Protein AF-A0A939FH94-F1 (afdb_monomer)

InterPro domains:
  IPR010497 Epoxide hydrolase, N-terminal [PF06441] (1-58)
  IPR029058 Alpha/Beta hydrolase fold [G3DSA:3.40.50.1820] (1-107)
  IPR029058 Alpha/Beta hydrolase fold [SSF53474] (1-91)

Foldseek 3Di:
DVVPPDDPVVLVVLVVVFAWDWDADPNDIAIETEAAAPDPPQAKEKEWEAPPDDPSQCSVPPCCNRYVVVVVHDSVPHDHYYDYDPDDDPPPDDPPDDPDYGYMYID

Nearest PDB structures (foldseek):
  4qa9-assembly1_A  TM=8.994E-01  e=2.290E-08  Streptomyces carzinostaticus subsp. neocarzinostaticus
  5f4z-assembly3_E  TM=9.158E-01  e=5.313E-08  Streptomyces carzinostaticus subsp. neocarzinostaticus
  1qo7-assembly1_A  TM=7.349E-01  e=1.739E-04  Aspergillus niger
  8ckp-assembly1_I  TM=6.844E-01  e=2.979E-01  Haloferax mediterranei
  8ckp-assembly1_A  TM=7.832E-01  e=1.160E+00  Haloferax mediterranei

Structure (mmCIF, N/CA/C/O backbone):
data_AF-A0A939FH94-F1
#
_entry.id   AF-A0A939FH94-F1
#
loop_
_atom_site.group_PDB
_atom_site.id
_atom_site.type_symbol
_atom_site.label_atom_id
_atom_site.label_alt_id
_atom_site.label_comp_id
_atom_site.label_asym_id
_atom_site.label_entity_id
_atom_site.label_seq_id
_atom_site.pdbx_PDB_ins_code
_atom_site.Cartn_x
_atom_site.Cartn_y
_atom_site.Cartn_z
_atom_site.occupancy
_atom_site.B_iso_or_equiv
_atom_site.auth_seq_id
_atom_site.auth_comp_id
_atom_site.auth_asym_id
_atom_site.auth_atom_id
_atom_site.pdbx_PDB_model_num
ATOM 1 N N . TYR A 1 1 ? 15.361 -1.215 -23.518 1.00 93.88 1 TYR A N 1
ATOM 2 C CA . TYR A 1 1 ? 15.030 -1.903 -22.256 1.00 93.88 1 TYR A CA 1
ATOM 3 C C . TYR A 1 1 ? 13.539 -2.235 -22.176 1.00 93.88 1 TYR A C 1
ATOM 5 O O . TYR A 1 1 ? 13.220 -3.393 -22.395 1.00 93.88 1 TYR A O 1
ATOM 13 N N . TRP A 1 2 ? 12.623 -1.267 -22.005 1.00 96.56 2 TRP A N 1
ATOM 14 C CA . TRP A 1 2 ? 11.176 -1.531 -21.833 1.00 96.56 2 TRP A CA 1
ATOM 15 C C . TRP A 1 2 ? 10.551 -2.505 -22.840 1.00 96.56 2 TRP A C 1
ATOM 17 O O . TRP A 1 2 ? 9.927 -3.472 -22.434 1.00 96.56 2 TRP A O 1
ATOM 27 N N . ARG A 1 3 ? 10.772 -2.310 -24.146 1.00 96.25 3 ARG A N 1
ATOM 28 C CA . ARG A 1 3 ? 10.174 -3.169 -25.185 1.00 96.25 3 ARG A CA 1
ATOM 29 C C . ARG A 1 3 ? 10.662 -4.626 -25.172 1.00 96.25 3 ARG A C 1
ATOM 31 O O . ARG A 1 3 ? 9.963 -5.494 -25.677 1.00 96.25 3 ARG A O 1
ATOM 38 N N . HIS A 1 4 ? 11.878 -4.880 -24.688 1.00 97.00 4 HIS A N 1
ATOM 39 C CA . HIS A 1 4 ? 12.591 -6.134 -24.975 1.00 97.00 4 HIS A CA 1
ATOM 40 C C . HIS A 1 4 ? 13.120 -6.871 -23.743 1.00 97.00 4 HIS A C 1
ATOM 42 O O . HIS A 1 4 ? 13.518 -8.020 -23.873 1.00 97.00 4 HIS A O 1
ATOM 48 N N . ALA A 1 5 ? 13.179 -6.220 -22.582 1.00 97.94 5 ALA A N 1
ATOM 49 C CA . ALA A 1 5 ? 13.850 -6.765 -21.403 1.00 97.94 5 ALA A CA 1
ATOM 50 C C . ALA A 1 5 ? 13.096 -6.531 -20.091 1.00 97.94 5 ALA A C 1
ATOM 52 O O . ALA A 1 5 ? 13.393 -7.200 -19.109 1.00 97.94 5 ALA A O 1
ATOM 53 N N . TYR A 1 6 ? 12.160 -5.580 -20.044 1.00 97.25 6 TYR A N 1
ATOM 54 C CA . TYR A 1 6 ? 11.382 -5.359 -18.832 1.00 97.25 6 TYR A CA 1
ATOM 55 C C . TYR A 1 6 ? 10.293 -6.425 -18.712 1.00 97.25 6 TYR A C 1
ATOM 57 O O . TYR A 1 6 ? 9.455 -6.562 -19.604 1.00 97.25 6 TYR A O 1
ATOM 65 N N . ASP A 1 7 ? 10.311 -7.167 -17.609 1.00 97.44 7 ASP A N 1
ATOM 66 C CA . ASP A 1 7 ? 9.315 -8.189 -17.318 1.00 97.44 7 ASP A CA 1
ATOM 67 C C . ASP A 1 7 ? 8.178 -7.601 -16.476 1.00 97.44 7 ASP A C 1
ATOM 69 O O . ASP A 1 7 ? 8.263 -7.480 -15.252 1.00 97.44 7 ASP A O 1
ATOM 73 N N . TRP A 1 8 ? 7.088 -7.244 -17.154 1.00 96.75 8 TRP A N 1
ATOM 74 C CA . TRP A 1 8 ? 5.875 -6.773 -16.493 1.00 96.75 8 TRP A CA 1
ATOM 75 C C . TRP A 1 8 ? 5.260 -7.832 -15.571 1.00 96.75 8 TRP A C 1
ATOM 77 O O . TRP A 1 8 ? 4.746 -7.489 -14.510 1.00 96.75 8 TRP A O 1
ATOM 87 N N . ARG A 1 9 ? 5.320 -9.118 -15.936 1.00 98.00 9 ARG A N 1
ATOM 88 C CA . ARG A 1 9 ? 4.690 -10.185 -15.145 1.00 98.00 9 ARG A CA 1
ATOM 89 C C . ARG A 1 9 ? 5.429 -10.416 -13.837 1.00 98.00 9 ARG A C 1
ATOM 91 O O . ARG A 1 9 ? 4.784 -10.670 -12.824 1.00 98.00 9 ARG A O 1
ATOM 98 N N . ALA A 1 10 ? 6.748 -10.245 -13.824 1.00 96.56 10 ALA A N 1
ATOM 99 C CA . ALA A 1 10 ? 7.517 -10.241 -12.584 1.00 96.56 10 ALA A CA 1
ATOM 100 C C . ALA A 1 10 ? 7.128 -9.066 -11.664 1.00 96.56 10 ALA A C 1
ATOM 102 O O . ALA A 1 10 ? 6.937 -9.263 -10.462 1.00 96.56 10 ALA A O 1
ATOM 103 N N . ALA A 1 11 ? 6.969 -7.857 -12.214 1.00 94.81 11 ALA A N 1
ATOM 104 C CA . ALA A 1 11 ? 6.548 -6.685 -11.440 1.00 94.81 11 ALA A CA 1
ATOM 105 C C . ALA A 1 11 ? 5.117 -6.834 -10.888 1.00 94.81 11 ALA A C 1
ATOM 107 O O . ALA A 1 11 ? 4.873 -6.584 -9.708 1.00 94.81 11 ALA A O 1
ATOM 108 N N . GLU A 1 12 ? 4.190 -7.307 -11.720 1.00 95.62 12 GLU A N 1
ATOM 109 C CA . GLU A 1 12 ? 2.806 -7.606 -11.347 1.00 95.62 12 GLU A CA 1
ATOM 110 C C . GLU A 1 12 ? 2.732 -8.670 -10.244 1.00 95.62 12 GLU A C 1
ATOM 112 O O . GLU A 1 12 ? 2.029 -8.480 -9.253 1.00 95.62 12 GLU A O 1
ATOM 117 N N . ALA A 1 13 ? 3.493 -9.763 -10.365 1.00 96.56 13 ALA A N 1
ATOM 118 C CA . ALA A 1 13 ? 3.543 -10.810 -9.347 1.00 96.56 13 ALA A CA 1
ATOM 119 C C . ALA A 1 13 ? 4.074 -10.286 -8.005 1.00 96.56 13 ALA A C 1
ATOM 121 O O . ALA A 1 13 ? 3.547 -10.650 -6.953 1.00 96.56 13 ALA A O 1
ATOM 122 N N . LYS A 1 14 ? 5.076 -9.395 -8.030 1.00 92.62 14 LYS A N 1
ATOM 123 C CA . LYS A 1 14 ? 5.586 -8.742 -6.817 1.00 92.62 14 LYS A CA 1
ATOM 124 C C . LYS A 1 14 ? 4.496 -7.912 -6.137 1.00 92.62 14 LYS A C 1
ATOM 126 O O . LYS A 1 14 ? 4.311 -8.046 -4.932 1.00 92.62 14 LYS A O 1
ATOM 131 N N . LEU A 1 15 ? 3.751 -7.099 -6.885 1.00 92.69 15 LEU A N 1
ATOM 132 C CA . LEU A 1 15 ? 2.673 -6.275 -6.320 1.00 92.69 15 LEU A CA 1
ATOM 133 C C . LEU A 1 15 ? 1.505 -7.119 -5.797 1.00 92.69 15 LEU A C 1
ATOM 135 O O . LEU A 1 15 ? 0.993 -6.873 -4.708 1.00 92.69 15 LEU A O 1
ATOM 139 N N . ASN A 1 16 ? 1.131 -8.168 -6.527 1.00 95.56 16 ASN A N 1
ATOM 140 C CA . ASN A 1 16 ? 0.057 -9.084 -6.138 1.00 95.56 16 ASN A CA 1
ATOM 141 C C . ASN A 1 16 ? 0.426 -10.025 -4.983 1.00 95.56 16 ASN A C 1
ATOM 143 O O . ASN A 1 16 ? -0.433 -10.770 -4.518 1.00 95.56 16 ASN A O 1
ATOM 147 N N . SER A 1 17 ? 1.666 -9.980 -4.485 1.00 94.31 17 SER A N 1
ATOM 148 C CA . SER A 1 17 ? 2.028 -10.657 -3.236 1.00 94.31 17 SER A CA 1
ATOM 149 C C . SER A 1 17 ? 1.373 -10.015 -2.007 1.00 94.31 17 SER A C 1
ATOM 151 O O . SER A 1 17 ? 1.279 -10.653 -0.958 1.00 94.31 17 SER A O 1
ATOM 153 N N . TRP A 1 18 ? 0.885 -8.776 -2.126 1.00 94.94 18 TRP A N 1
ATOM 154 C CA . TRP A 1 18 ? 0.164 -8.093 -1.058 1.00 94.94 18 TRP A CA 1
ATOM 155 C C . TRP A 1 18 ? -1.345 -8.311 -1.159 1.00 94.94 18 TRP A C 1
ATOM 157 O O . TRP A 1 18 ? -1.898 -8.252 -2.262 1.00 94.94 18 TRP A O 1
ATOM 167 N N . PRO A 1 19 ? -2.046 -8.462 -0.019 1.00 95.56 19 PRO A N 1
ATOM 168 C CA . PRO A 1 19 ? -3.496 -8.346 0.020 1.00 95.56 19 PRO A CA 1
ATOM 169 C C . PRO A 1 19 ? -3.927 -6.939 -0.414 1.00 95.56 19 PRO A C 1
ATOM 171 O O . PRO A 1 19 ? -3.620 -5.947 0.251 1.00 95.56 19 PRO A O 1
ATOM 174 N N . GLN A 1 20 ? -4.635 -6.861 -1.539 1.00 96.38 20 GLN A N 1
ATOM 175 C CA . GLN A 1 20 ? -5.123 -5.618 -2.131 1.00 96.38 20 GLN A CA 1
ATOM 176 C C . GLN A 1 20 ? -6.649 -5.593 -2.144 1.00 96.38 20 GLN A C 1
ATOM 178 O O . GLN A 1 20 ? -7.304 -6.607 -2.388 1.00 96.38 20 GLN A O 1
ATOM 183 N N . PHE A 1 21 ? -7.208 -4.416 -1.896 1.00 96.69 21 PHE A N 1
ATOM 184 C CA . PHE A 1 21 ? -8.633 -4.202 -1.709 1.00 96.69 21 PHE A CA 1
ATOM 185 C C . PHE A 1 21 ? -9.084 -2.944 -2.440 1.00 96.69 21 PHE A C 1
ATOM 187 O O . PHE A 1 21 ? -8.296 -2.041 -2.724 1.00 96.69 21 PHE A O 1
ATOM 194 N N . THR A 1 22 ? -10.384 -2.877 -2.697 1.00 96.94 22 THR A N 1
ATOM 195 C CA . THR A 1 22 ? -11.054 -1.673 -3.177 1.00 96.94 22 THR A CA 1
ATOM 196 C C . THR A 1 22 ? -12.267 -1.386 -2.312 1.00 96.94 22 THR A C 1
ATOM 198 O O . THR A 1 22 ? -12.966 -2.316 -1.906 1.00 96.94 22 THR A O 1
ATOM 201 N N . THR A 1 23 ? -12.545 -0.117 -2.046 1.00 95.69 23 THR A N 1
ATOM 202 C CA . THR A 1 23 ? -13.762 0.309 -1.348 1.00 95.69 23 THR A CA 1
ATOM 203 C C . THR A 1 23 ? -14.223 1.669 -1.849 1.00 95.69 23 THR A C 1
ATOM 205 O O . THR A 1 23 ? -13.428 2.438 -2.385 1.00 95.69 23 THR A O 1
ATOM 208 N N . THR A 1 24 ? -15.496 1.992 -1.649 1.00 96.38 24 THR A N 1
ATOM 209 C CA . THR A 1 24 ? -16.043 3.307 -1.987 1.00 96.38 24 THR A CA 1
ATOM 210 C C . THR A 1 24 ? -16.213 4.145 -0.726 1.00 96.38 24 THR A C 1
ATOM 212 O O . TH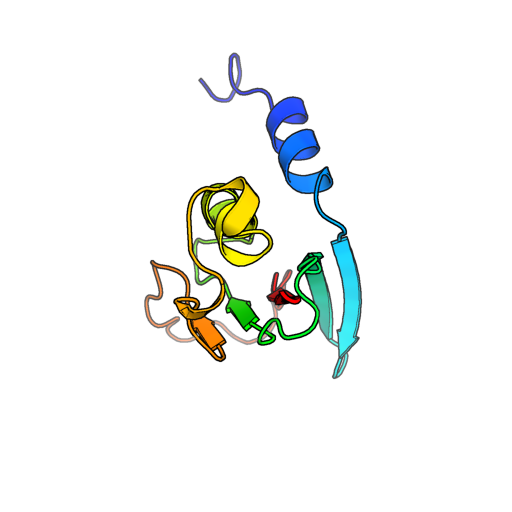R A 1 24 ? -16.932 3.744 0.186 1.00 96.38 24 THR A O 1
ATOM 215 N N . ILE A 1 25 ? -15.567 5.312 -0.681 1.00 92.50 25 ILE A N 1
ATOM 216 C CA . ILE A 1 25 ? -15.690 6.299 0.404 1.00 92.50 25 ILE A CA 1
ATOM 217 C C . ILE A 1 25 ? -15.999 7.648 -0.239 1.00 92.50 25 ILE A C 1
ATOM 219 O O . ILE A 1 25 ? -15.311 8.053 -1.172 1.00 92.50 25 ILE A O 1
ATOM 223 N N . ASP A 1 26 ? -17.056 8.314 0.225 1.00 94.94 26 ASP A N 1
ATOM 224 C CA . ASP A 1 26 ? -17.516 9.610 -0.295 1.00 94.94 26 ASP A CA 1
ATOM 225 C C . ASP A 1 26 ? -17.698 9.640 -1.827 1.00 94.94 26 ASP A C 1
ATOM 227 O O . ASP A 1 26 ? -17.441 10.636 -2.495 1.00 94.94 26 ASP A O 1
ATOM 231 N N . GLY A 1 27 ? -18.127 8.511 -2.403 1.00 93.25 27 GLY A N 1
ATOM 232 C CA . GLY A 1 27 ? -18.325 8.350 -3.848 1.00 93.25 27 GLY A CA 1
ATOM 233 C C . GLY A 1 27 ? -17.047 8.097 -4.657 1.00 93.25 27 GLY A C 1
ATOM 234 O O . GLY A 1 27 ? -17.145 7.770 -5.837 1.00 93.25 27 GLY A O 1
ATOM 235 N N . ALA A 1 28 ? -15.863 8.171 -4.044 1.00 93.19 28 ALA A N 1
ATOM 236 C CA . ALA A 1 28 ? -14.597 7.823 -4.681 1.00 93.19 28 ALA A CA 1
ATOM 237 C C . ALA A 1 28 ? -14.271 6.336 -4.485 1.00 93.19 28 ALA A C 1
ATOM 239 O O . ALA A 1 28 ? -14.472 5.788 -3.401 1.00 93.19 28 ALA A O 1
ATOM 240 N N . ASN A 1 29 ? -13.727 5.684 -5.516 1.00 93.56 29 ASN A N 1
ATOM 241 C CA . ASN A 1 29 ? -13.187 4.331 -5.398 1.00 93.56 29 ASN A CA 1
ATOM 242 C C . ASN A 1 29 ? -11.725 4.392 -4.935 1.00 93.56 29 ASN A C 1
ATOM 244 O O . ASN A 1 29 ? -10.869 4.933 -5.634 1.00 93.56 29 ASN A O 1
ATOM 248 N N . LEU A 1 30 ? -11.441 3.836 -3.763 1.00 92.00 30 LEU A N 1
ATOM 249 C CA . LEU A 1 30 ? -10.105 3.764 -3.189 1.00 92.00 30 LEU A CA 1
ATOM 250 C C . LEU A 1 30 ? -9.570 2.348 -3.346 1.00 92.00 30 LEU A C 1
ATOM 252 O O . LEU A 1 30 ? -10.179 1.397 -2.861 1.00 92.00 30 LEU A O 1
ATOM 256 N N . HIS A 1 31 ? -8.401 2.232 -3.965 1.00 95.31 31 HIS A N 1
ATOM 257 C CA . HIS A 1 31 ? -7.587 1.021 -3.961 1.00 95.31 31 HIS A CA 1
ATOM 258 C C . HIS A 1 31 ? -6.554 1.114 -2.840 1.00 95.31 31 HIS A C 1
ATOM 260 O O . HIS A 1 31 ? -6.006 2.182 -2.596 1.00 95.31 31 HIS A O 1
ATOM 266 N N . PHE A 1 32 ? -6.301 0.028 -2.120 1.00 95.06 32 PHE A N 1
ATOM 267 C CA . PHE A 1 32 ? -5.312 0.021 -1.046 1.00 95.06 32 PHE A CA 1
ATOM 268 C C . PHE A 1 32 ? -4.754 -1.382 -0.819 1.00 95.06 32 PHE A C 1
ATOM 270 O O . PHE A 1 32 ? -5.427 -2.379 -1.084 1.00 95.06 32 PHE A O 1
ATOM 277 N N . ALA A 1 33 ? -3.532 -1.457 -0.296 1.00 95.62 33 ALA A N 1
ATOM 278 C CA . ALA A 1 33 ? -2.971 -2.697 0.229 1.00 95.62 33 ALA A CA 1
ATOM 279 C C . ALA A 1 33 ? -3.047 -2.676 1.760 1.00 95.62 33 ALA A C 1
ATOM 281 O O . ALA A 1 33 ? -2.786 -1.648 2.385 1.00 95.62 33 ALA A O 1
ATOM 282 N N . HIS A 1 34 ? -3.422 -3.793 2.376 1.00 94.75 34 HIS A N 1
ATOM 283 C CA . HIS A 1 34 ? -3.465 -3.913 3.835 1.00 94.75 34 HIS A CA 1
ATOM 284 C C . HIS A 1 34 ? -2.667 -5.140 4.257 1.00 94.75 34 HIS A C 1
ATOM 286 O O . HIS A 1 34 ? -3.073 -6.274 3.995 1.00 94.75 34 HIS A O 1
ATOM 292 N N . ILE A 1 35 ? -1.517 -4.899 4.882 1.00 94.81 35 ILE A N 1
ATOM 293 C CA . ILE A 1 35 ? -0.566 -5.938 5.269 1.00 94.81 35 ILE A CA 1
ATOM 294 C C . ILE A 1 35 ? -0.505 -5.966 6.788 1.00 94.81 35 ILE A C 1
ATOM 296 O O . ILE A 1 35 ? -0.003 -5.042 7.406 1.00 94.81 35 ILE A O 1
ATOM 300 N N . ARG A 1 36 ? -1.019 -7.039 7.389 1.00 93.19 36 ARG A N 1
ATOM 301 C CA . ARG A 1 36 ? -1.086 -7.176 8.844 1.00 93.19 36 ARG A CA 1
ATOM 302 C C . ARG A 1 36 ? 0.272 -7.568 9.413 1.00 93.19 36 ARG A C 1
ATOM 304 O O . ARG A 1 36 ? 0.834 -8.579 8.996 1.00 93.19 36 ARG A O 1
ATOM 311 N N . SER A 1 37 ? 0.728 -6.837 10.424 1.00 92.56 37 SER A N 1
ATOM 312 C CA . SER A 1 37 ? 1.834 -7.295 11.265 1.00 92.56 37 SER A CA 1
ATOM 313 C C . SER A 1 37 ? 1.450 -8.555 12.062 1.00 92.56 37 SER A C 1
ATOM 315 O O . SER A 1 37 ? 0.305 -8.653 12.525 1.00 92.56 37 SER A O 1
ATOM 317 N N . PRO A 1 38 ? 2.377 -9.513 12.264 1.00 92.12 38 PRO A N 1
ATOM 318 C CA . PRO A 1 38 ? 2.187 -10.608 13.211 1.00 92.12 38 PRO A CA 1
ATOM 319 C C . PRO A 1 38 ? 2.298 -10.156 14.680 1.00 92.12 38 PRO A C 1
ATOM 321 O O . PRO A 1 38 ? 1.917 -10.912 15.574 1.00 92.12 38 PRO A O 1
ATOM 324 N N . GLU A 1 39 ? 2.800 -8.945 14.949 1.00 89.19 39 GLU A N 1
ATOM 325 C CA . GLU A 1 39 ? 2.967 -8.415 16.304 1.00 89.19 39 GLU A CA 1
ATOM 326 C C . GLU A 1 39 ? 1.610 -7.955 16.884 1.00 89.19 39 GLU A C 1
ATOM 328 O O . GLU A 1 39 ? 0.977 -7.049 16.335 1.00 89.19 39 GLU A O 1
ATOM 333 N N . PRO A 1 40 ? 1.140 -8.508 18.023 1.00 87.31 40 PRO A N 1
ATOM 334 C CA . PRO A 1 40 ? -0.187 -8.195 18.573 1.00 87.31 40 PRO A CA 1
ATOM 335 C C . PRO A 1 40 ? -0.397 -6.726 18.969 1.00 87.31 40 PRO A C 1
ATOM 337 O O . PRO A 1 40 ? -1.535 -6.271 19.061 1.00 87.31 40 PRO A O 1
ATOM 340 N N . GLY A 1 41 ? 0.694 -6.007 19.242 1.00 85.88 41 GLY A N 1
ATOM 341 C CA . GLY A 1 41 ? 0.702 -4.597 19.632 1.00 85.88 41 GLY A CA 1
ATOM 342 C C . GLY A 1 41 ? 1.175 -3.651 18.531 1.00 85.88 41 GLY A C 1
ATOM 343 O O . GLY A 1 41 ? 1.554 -2.526 18.849 1.00 85.88 41 GLY A O 1
ATOM 344 N N . ALA A 1 42 ? 1.212 -4.099 17.270 1.00 88.75 42 ALA A N 1
ATOM 345 C CA . ALA A 1 42 ? 1.654 -3.263 16.160 1.00 88.75 42 ALA A CA 1
ATOM 346 C C . ALA A 1 42 ? 0.820 -1.978 16.060 1.00 88.75 42 ALA A C 1
ATOM 348 O O . ALA A 1 42 ? -0.414 -2.009 16.096 1.00 88.75 42 ALA A O 1
ATOM 349 N N . THR A 1 43 ? 1.507 -0.844 15.922 1.00 88.44 43 THR A N 1
ATOM 350 C CA . THR A 1 43 ? 0.862 0.454 15.717 1.00 88.44 43 THR A CA 1
ATOM 351 C C . THR A 1 43 ? 0.358 0.546 14.276 1.00 88.44 43 THR A C 1
ATOM 353 O O . THR A 1 43 ? 1.174 0.412 13.364 1.00 88.44 43 THR A O 1
ATOM 356 N N . PRO A 1 44 ? -0.939 0.822 14.039 1.00 89.25 44 PRO A N 1
ATOM 357 C CA . PRO A 1 44 ? -1.440 1.011 12.685 1.00 89.25 44 PRO A CA 1
ATOM 358 C C . PRO A 1 44 ? -0.766 2.202 11.998 1.00 89.25 44 PRO A C 1
ATOM 360 O O . PRO A 1 44 ? -0.698 3.295 12.571 1.00 89.25 44 PRO A O 1
ATOM 363 N N . LEU A 1 45 ? -0.312 2.000 10.763 1.00 88.69 45 LEU A N 1
ATOM 364 C CA . LEU A 1 45 ? 0.365 3.017 9.954 1.00 88.69 45 L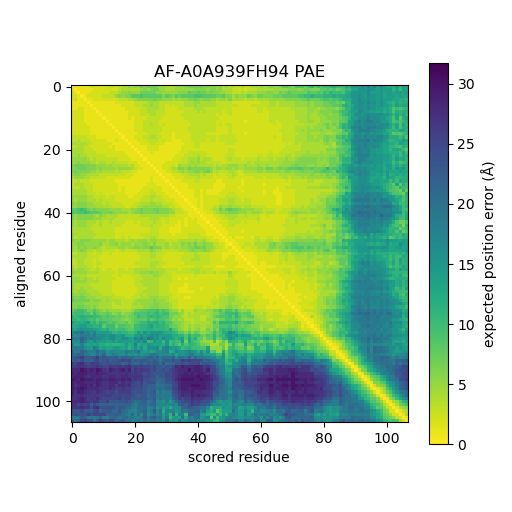EU A CA 1
ATOM 365 C C . LEU A 1 45 ? -0.370 3.189 8.629 1.00 88.69 45 LEU A C 1
ATOM 367 O O . LEU A 1 45 ? -0.627 2.205 7.942 1.00 88.69 45 LEU A O 1
ATOM 371 N N . ILE A 1 46 ? -0.670 4.433 8.248 1.00 90.00 46 ILE A N 1
ATOM 372 C CA . ILE A 1 46 ? -1.156 4.746 6.898 1.00 90.00 46 ILE A CA 1
ATOM 373 C C . ILE A 1 46 ? -0.011 5.360 6.101 1.00 90.00 46 ILE A C 1
ATOM 375 O O . ILE A 1 46 ? 0.607 6.323 6.553 1.00 90.00 46 ILE A O 1
ATOM 379 N N . MET A 1 47 ? 0.237 4.844 4.898 1.00 89.44 47 MET A N 1
ATOM 380 C CA . MET A 1 47 ? 1.188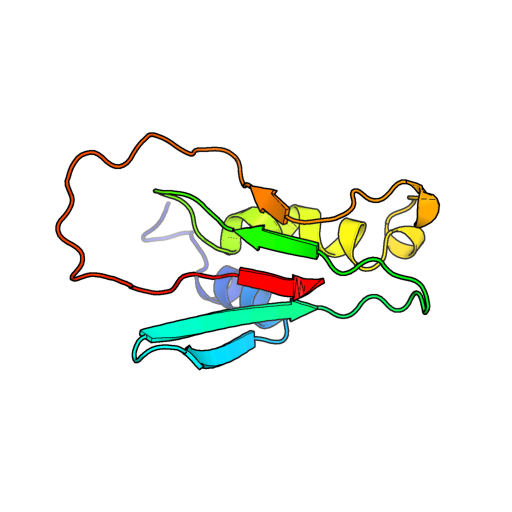 5.423 3.950 1.00 89.44 47 MET A CA 1
ATOM 381 C C . MET A 1 47 ? 0.480 5.918 2.693 1.00 89.44 47 MET A C 1
ATOM 383 O O . MET A 1 47 ? -0.394 5.234 2.156 1.00 89.44 47 MET A O 1
ATOM 387 N N . THR A 1 48 ? 0.866 7.106 2.225 1.00 90.00 48 THR A N 1
ATOM 388 C CA . THR A 1 48 ? 0.356 7.709 0.983 1.00 90.00 48 THR A CA 1
ATOM 389 C C . THR A 1 48 ? 1.506 8.047 0.049 1.00 90.00 48 THR A C 1
ATOM 391 O O . THR A 1 48 ? 2.482 8.666 0.482 1.00 90.00 48 THR A O 1
ATOM 394 N N . HIS A 1 49 ? 1.378 7.684 -1.225 1.00 87.50 49 HIS A N 1
ATOM 395 C CA . HIS A 1 49 ? 2.292 8.146 -2.268 1.00 87.50 49 HIS A CA 1
ATOM 396 C C . HIS A 1 49 ? 1.927 9.568 -2.716 1.00 87.50 49 HIS A C 1
ATOM 398 O O . HIS A 1 49 ? 0.791 10.018 -2.536 1.00 87.50 49 HIS A O 1
ATOM 404 N N . GLY A 1 50 ? 2.902 10.264 -3.295 1.00 84.94 50 GLY A N 1
ATOM 405 C CA . GLY A 1 50 ? 2.704 11.552 -3.954 1.00 84.94 50 GLY A CA 1
ATOM 406 C C . GLY A 1 50 ? 2.544 11.399 -5.466 1.00 84.94 50 GLY A C 1
ATOM 407 O O . GLY A 1 50 ? 2.370 10.296 -5.986 1.00 84.94 50 GLY A O 1
ATOM 408 N N . TRP A 1 51 ? 2.653 12.519 -6.179 1.00 86.12 51 TRP A N 1
ATOM 409 C CA . TRP A 1 51 ? 2.867 12.541 -7.625 1.00 86.12 51 TRP A CA 1
ATOM 410 C C . TRP A 1 51 ? 4.360 12.766 -7.910 1.00 86.12 51 TRP A C 1
ATOM 412 O O . TRP A 1 51 ? 4.959 13.595 -7.226 1.00 86.12 51 TRP A O 1
ATOM 422 N N . PRO A 1 52 ? 4.975 12.094 -8.901 1.00 89.62 52 PRO A N 1
ATOM 423 C CA . PRO A 1 52 ? 4.419 11.125 -9.857 1.00 89.62 52 PRO A CA 1
ATOM 424 C C . PRO A 1 52 ? 4.495 9.661 -9.365 1.00 89.62 52 PRO A C 1
ATOM 426 O O . PRO A 1 52 ? 4.783 8.755 -10.147 1.00 89.62 52 PRO A O 1
ATOM 429 N N . GLY A 1 53 ? 4.291 9.436 -8.065 1.00 88.81 53 GLY A N 1
ATOM 430 C CA . GLY A 1 53 ? 4.475 8.147 -7.403 1.00 88.81 53 GLY A CA 1
ATOM 431 C C . GLY A 1 53 ? 3.257 7.222 -7.408 1.00 88.81 53 GLY A C 1
ATOM 432 O O . GLY A 1 53 ? 2.185 7.545 -7.922 1.00 88.81 53 GLY A O 1
ATOM 433 N N . SER A 1 54 ? 3.435 6.036 -6.821 1.00 89.88 54 SER A N 1
ATOM 434 C CA . SER A 1 54 ? 2.388 5.015 -6.647 1.00 89.88 54 SER A CA 1
ATOM 435 C C . SER A 1 54 ? 2.749 4.052 -5.510 1.00 89.88 54 SER A C 1
ATOM 437 O O . SER A 1 54 ? 3.864 4.083 -4.994 1.00 89.88 54 SER A O 1
ATOM 439 N N . ILE A 1 55 ? 1.856 3.117 -5.165 1.00 90.62 55 ILE A N 1
ATOM 440 C CA . ILE A 1 55 ? 2.120 2.097 -4.125 1.00 90.62 55 ILE A CA 1
ATOM 441 C C . ILE A 1 55 ? 3.373 1.250 -4.365 1.00 90.62 55 ILE A C 1
ATOM 443 O O . ILE A 1 55 ? 3.892 0.637 -3.435 1.00 90.62 55 ILE A O 1
ATOM 447 N N . VAL A 1 56 ? 3.856 1.206 -5.609 1.00 91.69 56 VAL A N 1
ATOM 448 C CA . VAL A 1 56 ? 5.056 0.462 -6.000 1.00 91.69 56 VAL A CA 1
ATOM 449 C C . VAL A 1 56 ? 6.286 0.955 -5.232 1.00 91.69 56 VAL A C 1
ATOM 451 O O . VAL A 1 56 ? 7.178 0.163 -4.933 1.00 91.69 56 VAL A O 1
ATOM 454 N N . GLU A 1 57 ? 6.311 2.233 -4.854 1.00 90.69 57 GLU A N 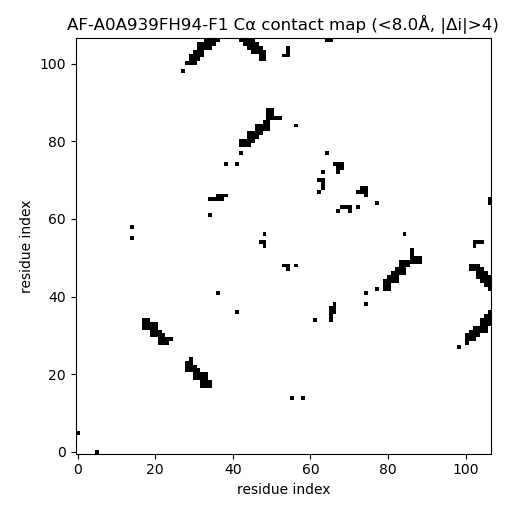1
ATOM 455 C CA . GLU A 1 57 ? 7.402 2.857 -4.096 1.00 90.69 57 GLU A CA 1
ATOM 456 C C . GLU A 1 57 ? 7.596 2.223 -2.715 1.00 90.69 57 GLU A C 1
ATOM 458 O O . GLU A 1 57 ? 8.701 2.222 -2.177 1.00 90.69 57 GLU A O 1
ATOM 463 N N . PHE A 1 58 ? 6.547 1.620 -2.151 1.00 91.06 58 PHE A N 1
ATOM 464 C CA . PHE A 1 58 ? 6.609 1.012 -0.824 1.00 91.06 58 PHE A CA 1
ATOM 465 C C . PHE A 1 58 ? 7.153 -0.419 -0.835 1.00 91.06 58 PHE A C 1
ATOM 467 O O . PHE A 1 58 ? 7.268 -1.050 0.219 1.00 91.06 58 PHE A O 1
ATOM 474 N N . ALA A 1 59 ? 7.525 -0.945 -2.008 1.00 90.25 59 ALA A N 1
ATOM 475 C CA . ALA A 1 59 ? 7.837 -2.359 -2.160 1.00 90.25 59 ALA A CA 1
ATOM 476 C C . ALA A 1 59 ? 9.069 -2.851 -1.402 1.00 90.25 59 ALA A C 1
ATOM 478 O O . ALA A 1 59 ? 9.219 -4.056 -1.202 1.00 90.25 59 ALA A O 1
ATOM 479 N N . GLU A 1 60 ? 9.940 -1.937 -0.991 1.00 87.75 60 GLU A N 1
ATOM 480 C CA . GLU A 1 60 ? 11.145 -2.250 -0.223 1.00 87.75 60 GLU A CA 1
ATOM 481 C C . GLU A 1 60 ? 10.964 -2.022 1.283 1.00 87.75 60 GLU A C 1
ATOM 483 O O . GLU A 1 60 ? 11.723 -2.574 2.074 1.00 87.75 60 GLU A O 1
ATOM 488 N N . VAL A 1 61 ? 9.941 -1.263 1.695 1.00 90.88 61 VAL A N 1
ATOM 489 C CA . VAL A 1 61 ? 9.742 -0.863 3.100 1.00 90.88 61 VAL A CA 1
ATOM 490 C C . VAL A 1 61 ? 8.596 -1.604 3.787 1.00 90.88 61 VAL A C 1
ATOM 492 O O . VAL A 1 61 ? 8.630 -1.756 5.004 1.00 90.88 61 VAL A O 1
ATOM 495 N N . VAL A 1 62 ? 7.614 -2.127 3.039 1.00 91.62 62 VAL A N 1
ATOM 496 C CA . VAL A 1 62 ? 6.463 -2.859 3.612 1.00 91.62 62 VAL A CA 1
ATOM 497 C C . VAL A 1 62 ? 6.898 -4.044 4.478 1.00 91.62 62 VAL A C 1
ATOM 499 O O . VAL A 1 62 ? 6.371 -4.209 5.573 1.00 91.62 62 VAL A O 1
ATOM 502 N N . GLY A 1 63 ? 7.865 -4.851 4.027 1.00 91.75 63 GLY A N 1
ATOM 503 C CA . GLY A 1 63 ? 8.348 -6.014 4.785 1.00 91.75 63 GLY A CA 1
ATOM 504 C C . GLY A 1 63 ? 8.902 -5.621 6.160 1.00 91.75 63 GLY A C 1
ATOM 505 O O . GLY A 1 63 ? 8.312 -5.998 7.169 1.00 91.75 63 GLY A O 1
ATOM 506 N N . PRO A 1 64 ? 9.961 -4.793 6.226 1.00 92.06 64 PRO A N 1
ATOM 507 C CA . PRO A 1 64 ? 10.531 -4.341 7.496 1.00 92.06 64 PRO A CA 1
ATOM 508 C C . PRO A 1 64 ? 9.556 -3.604 8.423 1.00 92.06 64 PRO A C 1
ATOM 510 O O . PRO A 1 64 ? 9.690 -3.706 9.638 1.00 92.06 64 PRO A O 1
ATOM 513 N N . LEU A 1 65 ? 8.579 -2.868 7.882 1.00 91.62 65 LEU A N 1
ATOM 514 C CA . LEU A 1 65 ? 7.585 -2.163 8.700 1.00 91.62 65 LEU A CA 1
ATOM 515 C C . LEU A 1 65 ? 6.523 -3.100 9.289 1.00 91.62 65 LEU A C 1
ATOM 517 O O . LEU A 1 65 ? 6.008 -2.832 10.370 1.00 91.62 65 LEU A O 1
ATOM 521 N N . THR A 1 66 ? 6.178 -4.179 8.587 1.00 92.25 66 THR A N 1
ATOM 522 C CA . THR A 1 66 ? 5.115 -5.106 9.013 1.00 92.25 66 THR A CA 1
ATOM 523 C C . THR A 1 66 ? 5.660 -6.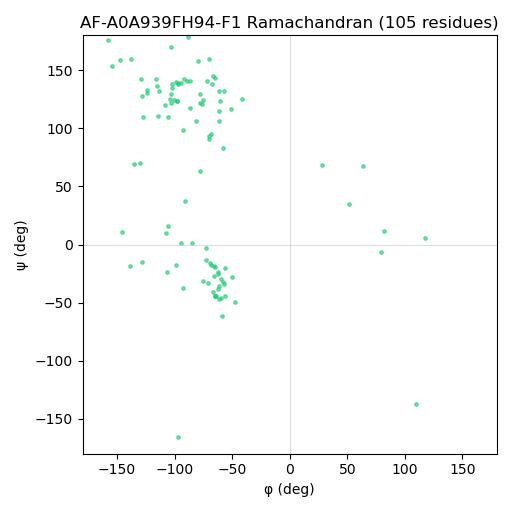266 9.839 1.00 92.25 66 THR A C 1
ATOM 525 O O . THR A 1 66 ? 5.035 -6.641 10.828 1.00 92.25 66 THR A O 1
ATOM 528 N N . ASP A 1 67 ? 6.839 -6.789 9.498 1.00 92.62 67 ASP A N 1
ATOM 529 C CA . ASP A 1 67 ? 7.537 -7.858 10.221 1.00 92.62 67 ASP A CA 1
ATOM 530 C C . ASP A 1 67 ? 9.007 -7.477 10.488 1.00 92.62 67 ASP A C 1
ATOM 532 O O . ASP A 1 67 ? 9.940 -8.034 9.899 1.00 92.62 67 ASP A O 1
ATOM 536 N N . PRO A 1 68 ? 9.255 -6.501 11.378 1.00 91.06 68 PRO A N 1
ATOM 537 C CA . PRO A 1 68 ? 10.610 -6.041 11.669 1.00 91.06 68 PRO A CA 1
ATOM 538 C C . PRO A 1 68 ? 11.514 -7.179 12.152 1.00 91.06 68 PRO A C 1
ATOM 540 O O . PRO A 1 68 ? 12.682 -7.210 11.776 1.00 91.06 68 PRO A O 1
ATOM 543 N N . ARG A 1 69 ? 10.995 -8.168 12.896 1.00 91.25 69 ARG A N 1
ATOM 544 C CA . ARG A 1 69 ? 11.803 -9.292 13.402 1.00 91.25 69 ARG A CA 1
ATOM 545 C C . ARG A 1 69 ? 12.342 -10.173 12.281 1.00 91.25 69 ARG A C 1
ATOM 547 O O . ARG A 1 69 ? 13.526 -10.512 12.312 1.00 91.25 69 ARG A O 1
ATOM 554 N N . ALA A 1 70 ? 11.524 -10.514 11.282 1.00 92.94 70 ALA A N 1
ATOM 555 C CA . ALA A 1 70 ? 11.988 -11.268 10.112 1.00 92.94 70 ALA A CA 1
ATOM 556 C C . ALA A 1 70 ? 13.011 -10.488 9.266 1.00 92.94 70 ALA A C 1
ATOM 558 O O . ALA A 1 70 ? 13.777 -11.083 8.506 1.00 92.94 70 ALA A O 1
ATOM 559 N N . HIS A 1 71 ? 13.052 -9.165 9.434 1.00 91.06 71 HIS A N 1
ATOM 560 C CA . HIS A 1 71 ? 13.945 -8.248 8.735 1.00 91.06 71 HIS A CA 1
ATOM 561 C C . HIS A 1 71 ? 15.079 -7.677 9.615 1.00 91.06 71 HIS A C 1
ATOM 563 O O . HIS A 1 71 ? 15.810 -6.796 9.166 1.00 91.06 71 HIS A O 1
ATOM 569 N N . GLY A 1 72 ? 15.278 -8.203 10.832 1.00 90.44 72 GLY A N 1
ATOM 570 C CA . GLY A 1 72 ? 16.399 -7.855 11.717 1.00 90.44 72 GLY A CA 1
ATOM 571 C C . GLY A 1 72 ? 16.244 -6.569 12.543 1.00 90.44 72 GLY A C 1
ATOM 572 O O . GLY A 1 72 ? 17.230 -6.117 13.120 1.00 90.44 72 GLY A O 1
ATOM 573 N N . GLY A 1 73 ? 15.045 -5.986 12.602 1.00 88.00 73 GLY A N 1
ATOM 574 C CA . GLY A 1 73 ? 14.706 -4.813 13.415 1.00 88.00 73 GLY A CA 1
ATOM 575 C C . GLY A 1 73 ? 13.918 -5.140 14.691 1.00 88.00 73 GLY A C 1
ATOM 576 O O . GLY A 1 73 ? 13.431 -6.261 14.878 1.00 88.00 73 GLY A O 1
ATOM 577 N N . ASP A 1 74 ? 13.767 -4.140 15.563 1.00 86.00 74 ASP A N 1
ATOM 578 C CA . ASP A 1 74 ? 12.929 -4.208 16.765 1.00 86.00 74 ASP A CA 1
ATOM 579 C C . ASP A 1 74 ? 11.552 -3.556 16.504 1.00 86.00 74 ASP A C 1
ATOM 581 O O . ASP A 1 74 ? 11.498 -2.376 16.145 1.00 86.00 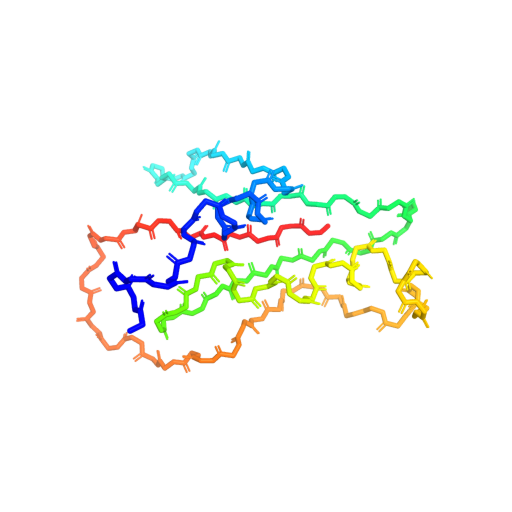74 ASP A O 1
ATOM 585 N N . PRO A 1 75 ? 10.423 -4.270 16.704 1.00 82.31 75 PRO A N 1
ATOM 586 C CA . PRO A 1 75 ? 9.088 -3.673 16.628 1.00 82.31 75 PRO A CA 1
ATOM 587 C C . PRO A 1 75 ? 8.892 -2.394 17.452 1.00 82.31 75 PRO A C 1
ATOM 589 O O . PRO A 1 75 ? 8.061 -1.562 17.086 1.00 82.31 75 PRO A O 1
ATOM 592 N N . ALA A 1 76 ? 9.630 -2.223 18.554 1.00 82.38 76 ALA A N 1
ATOM 593 C CA . ALA A 1 76 ? 9.523 -1.044 19.410 1.00 82.38 76 ALA A CA 1
ATOM 594 C C . ALA A 1 76 ? 10.059 0.250 18.762 1.00 82.38 76 ALA A C 1
ATOM 596 O O . ALA A 1 76 ? 9.754 1.340 19.245 1.00 82.38 76 ALA A O 1
ATOM 597 N N . GLU A 1 77 ? 10.836 0.147 17.682 1.00 81.06 77 GLU A N 1
ATOM 598 C CA . GLU A 1 77 ? 11.472 1.282 16.997 1.00 81.06 77 GLU A CA 1
ATOM 599 C C . GLU A 1 77 ? 10.650 1.812 15.807 1.00 81.06 77 GLU A C 1
ATOM 601 O O . GLU A 1 77 ? 11.068 2.748 15.122 1.00 81.06 77 GLU A O 1
ATOM 606 N N . LEU A 1 78 ? 9.476 1.227 15.541 1.00 79.69 78 LEU A N 1
ATOM 607 C CA . LEU A 1 78 ? 8.645 1.605 14.401 1.00 79.69 78 LEU A CA 1
ATOM 608 C C . LEU A 1 78 ? 7.973 2.980 14.592 1.00 79.69 78 LEU A C 1
ATOM 610 O O . LEU A 1 78 ? 7.485 3.297 15.681 1.00 79.69 78 LEU A O 1
ATOM 614 N N . PRO A 1 79 ? 7.888 3.800 13.527 1.00 70.12 79 PRO A N 1
ATOM 615 C CA . PRO A 1 79 ? 7.196 5.081 13.579 1.00 70.12 79 PRO A CA 1
ATOM 616 C C . PRO A 1 79 ? 5.685 4.893 13.768 1.00 70.12 79 PRO A C 1
ATOM 618 O O . PRO A 1 79 ? 5.075 3.988 13.202 1.00 70.12 79 PRO A O 1
ATOM 621 N N . ALA A 1 80 ? 5.060 5.801 14.517 1.00 69.25 80 ALA A N 1
ATOM 622 C CA . ALA A 1 80 ? 3.612 5.839 14.705 1.00 69.25 80 ALA A CA 1
ATOM 623 C C . ALA A 1 80 ? 2.943 6.852 13.752 1.00 69.25 80 ALA A C 1
ATOM 625 O O . ALA A 1 80 ? 3.424 7.979 13.619 1.00 69.25 80 ALA A O 1
ATOM 626 N N . GLY A 1 81 ? 1.790 6.503 13.161 1.00 68.38 81 GLY A N 1
ATOM 627 C CA . GLY A 1 81 ? 0.872 7.473 12.537 1.00 68.38 81 GLY A CA 1
ATOM 628 C C . GLY A 1 81 ? 0.769 7.445 11.004 1.00 68.38 81 GLY A C 1
ATOM 629 O O . GLY A 1 81 ? 0.601 6.394 10.400 1.00 68.38 81 GLY A O 1
ATOM 630 N N . LEU A 1 82 ? 0.748 8.621 10.368 1.00 65.81 82 LEU A N 1
ATOM 631 C CA . LEU A 1 82 ? 0.693 8.791 8.908 1.00 65.81 82 LEU A CA 1
ATOM 632 C C . LEU A 1 82 ? 2.098 9.110 8.399 1.00 65.81 82 LEU A C 1
ATOM 634 O O . LEU A 1 82 ? 2.692 10.098 8.831 1.00 65.81 82 LEU A O 1
ATOM 638 N N . VAL A 1 83 ? 2.600 8.321 7.452 1.00 72.44 83 VAL A N 1
ATOM 639 C CA . VAL A 1 83 ? 3.898 8.557 6.805 1.00 72.44 83 VAL A CA 1
ATOM 640 C C . VAL A 1 83 ? 3.683 8.895 5.334 1.00 72.44 83 VAL A C 1
ATOM 642 O O . VAL A 1 83 ? 2.939 8.222 4.620 1.00 72.44 83 VAL A O 1
ATOM 645 N N . ARG A 1 84 ? 4.337 9.961 4.874 1.00 63.66 84 ARG A N 1
ATOM 646 C CA . ARG A 1 84 ? 4.288 10.416 3.481 1.00 63.66 84 ARG A CA 1
ATOM 647 C C . ARG A 1 84 ? 5.500 9.901 2.711 1.00 63.66 84 ARG A C 1
ATOM 649 O O . ARG A 1 84 ? 6.608 9.899 3.246 1.00 63.66 84 ARG A O 1
ATOM 656 N N . GLY A 1 85 ? 5.284 9.446 1.477 1.00 55.09 85 GLY A N 1
ATOM 657 C CA . GLY A 1 85 ? 6.362 9.003 0.592 1.00 55.09 85 GLY A CA 1
ATOM 658 C C . GLY A 1 85 ? 7.244 10.161 0.089 1.00 55.09 85 GLY A C 1
ATOM 659 O O . GLY A 1 85 ? 6.819 11.318 0.111 1.00 55.09 85 GLY A O 1
ATOM 660 N N . PRO A 1 86 ? 8.475 9.876 -0.371 1.00 48.78 86 PRO A N 1
ATOM 661 C CA . PRO A 1 86 ? 9.338 10.875 -0.999 1.00 48.78 86 PRO A CA 1
ATOM 662 C C . PRO A 1 86 ? 8.764 11.338 -2.352 1.00 48.78 86 PRO A C 1
ATOM 664 O O . PRO A 1 86 ? 8.318 10.514 -3.140 1.00 48.78 86 PRO A O 1
ATOM 667 N N . GLY A 1 87 ? 8.815 12.647 -2.645 1.00 48.50 87 GLY A N 1
ATOM 668 C CA . GLY A 1 87 ? 8.455 13.199 -3.964 1.00 48.50 87 GLY A CA 1
ATOM 669 C C . GLY A 1 87 ? 7.266 14.164 -4.014 1.00 48.50 87 GLY A C 1
ATOM 670 O O . GLY A 1 87 ? 6.905 14.599 -5.102 1.00 48.50 87 GLY A O 1
ATOM 671 N N . GLU A 1 88 ? 6.673 14.551 -2.880 1.00 54.50 88 GLU A N 1
ATOM 672 C CA . GLU A 1 88 ? 5.613 15.568 -2.873 1.00 54.50 88 GLU A CA 1
ATOM 673 C C . GLU A 1 88 ? 6.130 16.922 -3.400 1.00 54.50 88 GLU A C 1
ATOM 675 O O . GLU A 1 88 ? 6.866 17.642 -2.727 1.00 54.50 88 GLU A O 1
ATOM 680 N N . THR A 1 89 ? 5.731 17.268 -4.624 1.00 40.78 89 THR A N 1
ATOM 681 C CA . THR A 1 89 ? 5.708 18.648 -5.125 1.00 40.78 89 THR A CA 1
ATOM 682 C C . THR A 1 89 ? 4.262 19.129 -5.078 1.00 40.78 89 THR A C 1
ATOM 684 O O . THR A 1 89 ? 3.356 18.373 -5.430 1.00 40.78 89 THR A O 1
ATOM 687 N N . GLU A 1 90 ? 4.029 20.353 -4.587 1.00 40.69 90 GLU A N 1
ATOM 688 C CA . GLU A 1 90 ? 2.690 20.951 -4.531 1.00 40.69 90 GLU A CA 1
ATOM 689 C C . GLU A 1 90 ? 2.021 20.856 -5.907 1.00 40.69 90 GLU A C 1
ATOM 691 O O . GLU A 1 90 ? 2.491 21.433 -6.890 1.00 40.69 90 GLU A O 1
ATOM 696 N N . ALA A 1 91 ? 0.918 20.111 -5.981 1.00 42.75 91 ALA A N 1
ATOM 697 C CA . ALA A 1 91 ? 0.073 20.078 -7.160 1.00 42.75 91 ALA A CA 1
ATOM 698 C C . ALA A 1 91 ? -0.636 21.434 -7.279 1.00 42.75 91 ALA A C 1
ATOM 700 O O . ALA A 1 91 ? -1.679 21.668 -6.668 1.00 42.75 91 ALA A O 1
ATOM 701 N N . GLY A 1 92 ? -0.043 22.349 -8.044 1.00 31.84 92 GLY A N 1
ATOM 702 C CA . GLY A 1 92 ? -0.723 23.551 -8.506 1.00 31.84 92 GLY A CA 1
ATOM 703 C C . GLY A 1 92 ? -1.933 23.172 -9.362 1.00 31.84 92 GLY A C 1
ATOM 704 O O . GLY A 1 92 ? -1.786 22.445 -10.339 1.00 31.84 92 GLY A O 1
ATOM 705 N N . ASP A 1 93 ? -3.107 23.656 -8.950 1.00 39.97 93 ASP A N 1
ATOM 7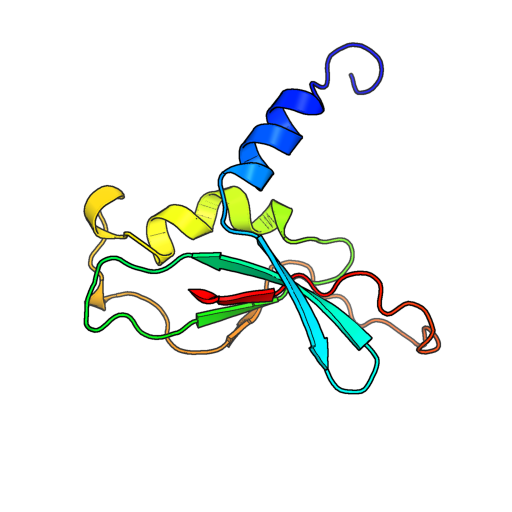06 C CA . ASP A 1 93 ? -4.374 23.753 -9.693 1.00 39.97 93 ASP A CA 1
ATOM 707 C C . ASP A 1 93 ? -4.592 22.703 -10.801 1.00 39.97 93 ASP A C 1
ATOM 709 O O . ASP A 1 93 ? -4.627 23.003 -11.995 1.00 39.97 93 ASP A O 1
ATOM 713 N N . ALA A 1 94 ? -4.770 21.446 -10.398 1.00 37.91 94 ALA A N 1
ATOM 714 C CA . ALA A 1 94 ? -5.403 20.442 -11.238 1.00 37.91 94 ALA A CA 1
ATOM 715 C C . ALA A 1 94 ? -6.809 20.209 -10.687 1.00 37.91 94 ALA A C 1
ATOM 717 O O . ALA A 1 94 ? -6.986 19.668 -9.595 1.00 37.91 94 ALA A O 1
ATOM 718 N N . ARG A 1 95 ? -7.810 20.670 -11.442 1.00 34.09 95 ARG A N 1
ATOM 719 C CA . ARG A 1 95 ? -9.232 20.430 -11.183 1.00 34.09 95 ARG A CA 1
ATOM 720 C C . ARG A 1 95 ? -9.444 18.982 -10.738 1.00 34.09 95 ARG A C 1
ATOM 722 O O . ARG A 1 95 ? -9.027 18.050 -11.424 1.00 34.09 95 ARG A O 1
ATOM 729 N N . GLN A 1 96 ? -10.084 18.841 -9.581 1.00 39.91 96 GLN A N 1
ATOM 730 C CA . GLN A 1 96 ? -10.539 17.590 -8.985 1.00 39.91 96 GLN A CA 1
ATOM 731 C C . GLN A 1 96 ? -11.497 16.866 -9.936 1.00 39.91 96 GLN A C 1
ATOM 733 O O . GLN A 1 96 ? -12.704 17.007 -9.814 1.00 39.91 96 GLN A O 1
ATOM 738 N N . ASP A 1 97 ? -10.968 16.123 -10.902 1.00 32.22 97 ASP A N 1
ATOM 739 C CA . ASP A 1 97 ? -11.771 15.204 -11.721 1.00 32.22 97 ASP A CA 1
ATOM 740 C C . ASP A 1 97 ? -11.006 13.933 -12.124 1.00 32.22 97 ASP A C 1
ATOM 742 O O . ASP A 1 97 ? -11.481 13.137 -12.927 1.00 32.22 97 ASP A O 1
ATOM 746 N N . GLN A 1 98 ? -9.832 13.693 -11.530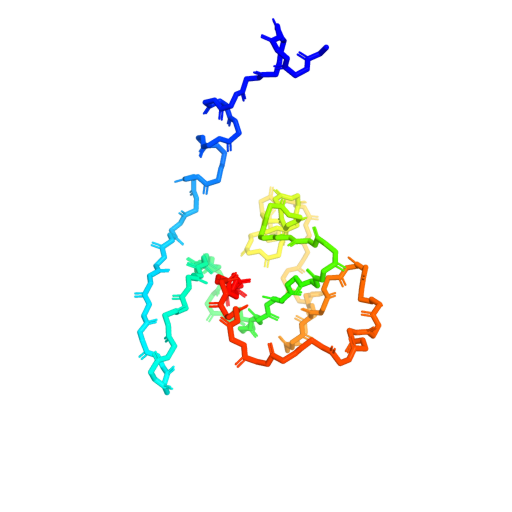 1.00 33.75 98 GLN A N 1
ATOM 747 C CA . GLN A 1 98 ? -9.081 12.443 -11.679 1.00 33.75 98 GLN A CA 1
ATOM 748 C C . GLN A 1 98 ? -8.561 11.966 -10.323 1.00 33.75 98 GLN A C 1
ATOM 750 O O . GLN A 1 98 ? -7.369 11.989 -10.035 1.00 33.75 98 GLN A O 1
ATOM 755 N N . MET A 1 99 ? -9.480 11.527 -9.462 1.00 32.22 99 MET A N 1
ATOM 756 C CA . MET A 1 99 ? -9.142 10.691 -8.306 1.00 32.22 99 MET A CA 1
ATOM 757 C C . MET A 1 99 ? -8.915 9.254 -8.799 1.00 32.22 99 MET A C 1
ATOM 759 O O . MET A 1 99 ? -9.679 8.344 -8.480 1.00 32.22 99 MET A O 1
ATOM 763 N N . GLU A 1 100 ? -7.896 9.052 -9.635 1.00 35.34 100 GLU A N 1
ATOM 764 C CA . GLU A 1 100 ? -7.434 7.716 -10.000 1.00 35.34 100 GLU A CA 1
ATOM 765 C C . GLU A 1 100 ? -6.513 7.197 -8.889 1.00 35.34 100 GLU A C 1
ATOM 767 O O . GLU A 1 100 ? -5.387 7.654 -8.719 1.00 35.34 100 GLU A O 1
ATOM 772 N N . GLY A 1 101 ? -7.033 6.253 -8.099 1.00 35.75 101 GLY A N 1
ATOM 773 C CA . GLY A 1 101 ? -6.238 5.293 -7.332 1.00 35.75 101 GLY A CA 1
ATOM 774 C C . GLY A 1 101 ? -5.332 5.882 -6.253 1.00 35.75 101 GLY A C 1
ATOM 775 O O . GLY A 1 101 ? -4.116 5.750 -6.336 1.00 35.75 101 GLY A O 1
ATOM 776 N N . VAL A 1 102 ? -5.909 6.455 -5.190 1.00 39.50 102 VAL A N 1
ATOM 777 C CA . VAL A 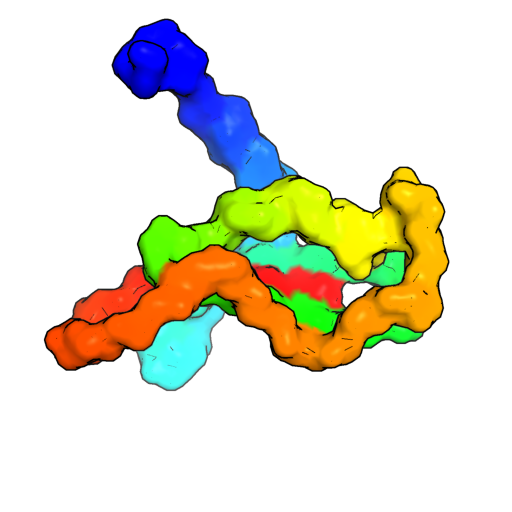1 102 ? -5.145 6.728 -3.961 1.00 39.50 102 VAL A CA 1
ATOM 778 C C . VAL A 1 102 ? -4.832 5.398 -3.290 1.00 39.50 102 VAL A C 1
ATOM 780 O O . VAL A 1 102 ? -5.611 4.916 -2.469 1.00 39.50 102 VAL A O 1
ATOM 783 N N . GLY A 1 103 ? -3.688 4.830 -3.645 1.00 37.31 103 GLY A N 1
ATOM 784 C CA . GLY A 1 103 ? -3.127 3.650 -3.027 1.00 37.31 103 GLY A CA 1
ATOM 785 C C . GLY A 1 103 ? -2.674 3.949 -1.608 1.00 37.31 103 GLY A C 1
ATOM 786 O O . GLY A 1 103 ? -1.572 4.454 -1.391 1.00 37.31 103 GLY A O 1
ATOM 787 N N . ARG A 1 104 ? -3.534 3.678 -0.628 1.00 39.94 104 ARG A N 1
ATOM 788 C CA . ARG A 1 104 ? -3.144 3.737 0.786 1.00 39.94 104 ARG A CA 1
ATOM 789 C C . ARG A 1 104 ? -2.547 2.390 1.177 1.00 39.94 104 ARG A C 1
ATOM 791 O O . ARG A 1 104 ? -3.027 1.354 0.729 1.00 39.94 104 ARG A O 1
ATOM 798 N N . VAL A 1 105 ? -1.498 2.382 1.986 1.00 42.47 105 VAL A N 1
ATOM 799 C CA . VAL A 1 105 ? -1.046 1.150 2.645 1.00 42.47 105 VAL A CA 1
ATOM 800 C C . VAL A 1 105 ? -1.390 1.274 4.114 1.00 42.47 105 VAL A C 1
ATOM 802 O O . VAL A 1 105 ? -0.950 2.229 4.746 1.00 42.47 105 VAL A O 1
ATOM 805 N N . ALA A 1 106 ? -2.214 0.360 4.620 1.00 37.75 106 ALA A N 1
ATOM 806 C CA . ALA A 1 106 ? -2.421 0.186 6.051 1.00 37.75 106 ALA A CA 1
ATOM 807 C C . ALA A 1 106 ? -1.526 -0.969 6.518 1.00 37.75 106 ALA A C 1
ATOM 809 O O . ALA A 1 106 ? -1.612 -2.061 5.947 1.00 37.75 106 ALA A O 1
ATOM 810 N N . ALA A 1 107 ? -0.660 -0.722 7.497 1.00 43.53 107 ALA A N 1
ATOM 811 C CA . ALA A 1 107 ? 0.019 -1.775 8.259 1.00 43.53 107 ALA A CA 1
ATOM 812 C C . ALA A 1 107 ? -0.804 -2.140 9.506 1.00 43.53 107 ALA A C 1
ATOM 814 O O . ALA A 1 107 ? -1.371 -1.194 10.106 1.00 43.53 107 ALA A O 1
#

pLDDT: mean 79.48, std 21.74, range [31.84, 98.0]

Solvent-accessible surface area (backbone atoms only — not comparable to full-atom values): 6690 Å² total; per-residue (Å²): 98,74,94,83,67,56,60,63,66,61,54,49,52,59,61,64,71,49,56,67,50,74,48,75,57,98,88,40,62,36,35,31,38,55,47,78,41,86,53,95,79,64,67,62,29,44,36,42,54,33,60,99,57,48,62,73,76,46,72,80,50,53,58,48,74,31,40,18,64,88,62,77,47,61,74,89,74,62,83,79,44,79,49,76,47,88,59,70,62,88,81,74,91,69,79,93,81,74,83,74,56,64,35,36,35,41,61

Secondary structure (DSSP, 8-state):
-TTTT--HHHHHHHHTTS-EEEEEETTEEEEEEE---SSTTPPPEEEE--TT--GGGGGGTHHHHH-TGGGT--GGGPPPEEEEPTT--------S-------EEE-

Mean predicted aligned error: 9.12 Å

Sequence (107 aa):
YWRHAYDWRAAEAKLNSWPQFTTTIDGANLHFAHIRSPEPGATPLIMTHGWPGSIVEFAEVVGPLTDPRAHGGDPAELPAGLVRGPGETEAGDARQDQMEGVGRVAA

Radius of gyration: 15.74 Å; Cα contacts (8 Å, |Δi|>4): 142; chains: 1; bounding box: 35×35×45 Å

Organism: NCBI:txid163361